Protein AF-A0A139KDW5-F1 (afdb_monomer_lite)

pLDDT: mean 89.41, std 12.22, range [44.53, 98.69]

Foldseek 3Di:
DDPDDDDPVVVVVVVVVVVVVVVLQVLLLVLVVQLQVLLVDDDPVSVVSNVVSCVQAADPQAVVVQVVVCVVPVARLSQRHNHADPCFSVAWDWADDDDQKIWTWTWGPPPDPPTDIDIKIWGWDQDPNDIHTYDIDGDD

Sequence (140 aa):
MDTSAEPADVQANVSDSSRIEQEAIGMIEDFYEAYAASFMSTGKEALALGDSIKQKFLTKELIEKVDRLIEATDADPIIRAQDLGENDMKTLSVKHLNDNWYEVNYTSAKGSQYERAVSIPVRVVNVDGQYLIDDITPEN

Radius of gyration: 18.32 Å; chains: 1; bounding box: 74×38×42 Å

Structure (mmCIF, N/CA/C/O backbone):
data_AF-A0A139KDW5-F1
#
_entry.id   AF-A0A139KDW5-F1
#
loop_
_atom_site.group_PDB
_atom_site.id
_atom_site.type_symbol
_atom_site.label_atom_id
_atom_site.label_alt_id
_atom_site.label_comp_id
_atom_site.label_asym_id
_atom_site.label_entity_id
_atom_site.label_seq_id
_atom_site.pdbx_PDB_ins_code
_atom_site.Cartn_x
_atom_site.Cartn_y
_atom_site.Cartn_z
_atom_site.occupancy
_atom_site.B_iso_or_equiv
_atom_site.auth_seq_id
_atom_site.auth_comp_id
_atom_site.auth_asym_id
_atom_site.auth_atom_id
_atom_site.pdbx_PDB_model_num
ATOM 1 N N . MET A 1 1 ? -52.986 20.450 9.459 1.00 44.53 1 MET A N 1
ATOM 2 C CA . MET A 1 1 ? -52.052 20.647 8.337 1.00 44.53 1 MET A CA 1
ATOM 3 C C . MET A 1 1 ? -50.694 20.295 8.886 1.00 44.53 1 MET A C 1
ATOM 5 O O . MET A 1 1 ? -50.269 20.929 9.844 1.00 44.53 1 MET A O 1
ATOM 9 N N . ASP A 1 2 ? -50.167 19.180 8.398 1.00 46.22 2 ASP A N 1
ATOM 10 C CA . ASP A 1 2 ? -49.016 18.447 8.911 1.00 46.22 2 ASP A CA 1
ATOM 11 C C . ASP A 1 2 ? -47.753 19.299 9.031 1.00 46.22 2 ASP A C 1
ATOM 13 O O . ASP A 1 2 ? -47.308 19.924 8.069 1.00 46.22 2 ASP A O 1
ATOM 17 N N . THR A 1 3 ? -47.151 19.281 10.217 1.00 51.00 3 THR A N 1
ATOM 18 C CA . THR A 1 3 ? -45.775 19.732 10.414 1.00 51.00 3 THR A CA 1
ATOM 19 C C . THR A 1 3 ? -44.865 18.582 9.991 1.00 51.00 3 THR A C 1
ATOM 21 O O . THR A 1 3 ? -44.602 17.670 10.772 1.00 51.00 3 THR A O 1
ATOM 24 N N . SER A 1 4 ? -44.434 18.594 8.731 1.00 55.44 4 SER A N 1
ATOM 25 C CA . SER A 1 4 ? -43.445 17.652 8.207 1.00 55.44 4 SER A CA 1
ATOM 26 C C . SER A 1 4 ? -42.074 18.002 8.795 1.00 55.44 4 SER A C 1
ATOM 28 O O . SER A 1 4 ? -41.467 18.998 8.407 1.00 55.44 4 SER A O 1
ATOM 30 N N . ALA A 1 5 ? -41.618 17.228 9.779 1.00 59.62 5 ALA A N 1
ATOM 31 C CA . ALA A 1 5 ? -40.246 17.272 10.268 1.00 59.62 5 ALA A CA 1
ATOM 32 C C . ALA A 1 5 ? -39.390 16.343 9.391 1.00 59.62 5 ALA A C 1
ATOM 34 O O . ALA A 1 5 ? -39.520 15.124 9.470 1.00 59.62 5 ALA A O 1
ATOM 35 N N . GLU A 1 6 ? -38.552 16.921 8.530 1.00 61.59 6 GLU A N 1
ATOM 36 C CA . GLU A 1 6 ? -37.512 16.209 7.770 1.00 61.59 6 GLU A CA 1
ATOM 37 C C . GLU A 1 6 ? -36.189 16.216 8.583 1.00 61.59 6 GLU A C 1
ATOM 39 O O . GLU A 1 6 ? -35.962 17.162 9.345 1.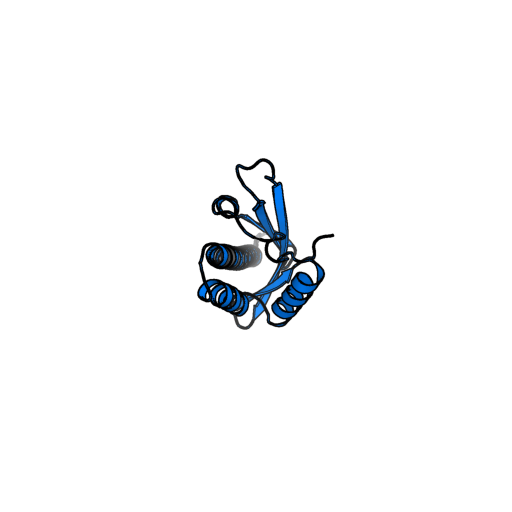00 61.59 6 GLU A O 1
ATOM 44 N N . PRO A 1 7 ? -35.352 15.155 8.540 1.00 58.25 7 PRO A N 1
ATOM 45 C CA . PRO A 1 7 ? -34.590 14.708 9.705 1.00 58.25 7 PRO A CA 1
ATOM 46 C C . PRO A 1 7 ? -33.150 15.238 9.728 1.00 58.25 7 PRO A C 1
ATOM 48 O O . PRO A 1 7 ? -32.333 14.910 8.869 1.00 58.25 7 PRO A O 1
ATOM 51 N N . ALA A 1 8 ? -32.800 15.975 10.783 1.00 60.03 8 ALA A N 1
ATOM 52 C CA . ALA A 1 8 ? -31.423 16.398 11.058 1.00 60.03 8 ALA A CA 1
ATOM 53 C C . ALA A 1 8 ? -30.442 15.209 11.209 1.00 60.03 8 ALA A C 1
ATOM 55 O O . ALA A 1 8 ? -29.262 15.334 10.884 1.00 60.03 8 ALA A O 1
ATOM 56 N N . ASP A 1 9 ? -30.938 14.039 11.626 1.00 59.62 9 ASP A N 1
ATOM 57 C CA . ASP A 1 9 ? -30.124 12.838 11.866 1.00 59.62 9 ASP A CA 1
ATOM 58 C C . ASP A 1 9 ? -29.570 12.199 10.580 1.00 59.62 9 ASP A C 1
ATOM 60 O O . ASP A 1 9 ? -28.499 11.595 10.594 1.00 59.62 9 ASP A O 1
ATOM 64 N N . VAL A 1 10 ? -30.256 12.343 9.440 1.00 60.94 10 VAL A N 1
ATOM 65 C CA . VAL A 1 10 ? -29.791 11.757 8.168 1.00 60.94 10 VAL A CA 1
ATOM 66 C C . VAL A 1 10 ? -28.634 12.571 7.584 1.00 60.94 10 VAL A C 1
ATOM 68 O O . VAL A 1 10 ? -27.674 12.002 7.071 1.00 60.94 10 VAL A O 1
ATOM 71 N N . GLN A 1 11 ? -28.677 13.899 7.707 1.00 61.56 11 GLN A N 1
ATOM 72 C CA . GLN A 1 11 ? -27.618 14.785 7.209 1.00 61.56 11 GLN A CA 1
ATOM 73 C C . GLN A 1 11 ? -26.322 14.687 8.026 1.00 61.56 11 GLN A C 1
ATOM 75 O O . GLN A 1 11 ? -25.237 14.719 7.440 1.00 61.56 11 GLN A O 1
ATOM 80 N N . ALA A 1 12 ? -26.419 14.527 9.351 1.00 64.06 12 ALA A N 1
ATOM 81 C CA . ALA A 1 12 ? -25.255 14.337 10.217 1.00 64.06 12 ALA A CA 1
ATOM 82 C C . ALA A 1 12 ? -24.517 13.020 9.903 1.00 64.06 12 ALA A C 1
ATOM 84 O O . ALA A 1 12 ? -23.312 13.032 9.660 1.00 64.06 12 ALA A O 1
ATOM 85 N N . ASN A 1 13 ? -25.252 11.908 9.777 1.00 63.75 13 ASN A N 1
ATOM 86 C CA . ASN A 1 13 ? -24.670 10.584 9.525 1.00 63.75 13 ASN A CA 1
ATOM 87 C C . ASN A 1 13 ? -23.979 10.463 8.155 1.00 63.75 13 ASN A C 1
ATOM 89 O O . ASN A 1 13 ? -22.932 9.821 8.043 1.00 63.75 13 ASN A O 1
ATOM 93 N N . VAL A 1 14 ? -24.537 11.090 7.113 1.00 69.81 14 VAL A N 1
ATOM 94 C CA . VAL A 1 14 ? -23.912 11.132 5.777 1.00 69.81 14 VAL A CA 1
ATOM 95 C C . VAL A 1 14 ? -22.626 11.961 5.803 1.00 69.81 14 VAL A C 1
ATOM 97 O O . VAL A 1 14 ? -21.623 11.565 5.214 1.00 69.81 14 VAL A O 1
ATOM 100 N N . SER A 1 15 ? -22.630 13.081 6.530 1.00 74.88 15 SER A N 1
ATOM 101 C CA . SER A 1 15 ? -21.463 13.963 6.639 1.00 74.88 15 SER A CA 1
ATOM 102 C C . SER A 1 15 ? -20.309 13.288 7.389 1.00 74.88 15 SER A C 1
ATOM 104 O O . SER A 1 15 ? -19.174 13.325 6.916 1.00 74.88 15 SER A O 1
ATOM 106 N N . ASP A 1 16 ? -20.590 12.600 8.500 1.00 76.81 16 ASP A N 1
ATOM 107 C CA . ASP A 1 16 ? -19.570 11.865 9.259 1.00 76.81 16 ASP A CA 1
ATOM 108 C C . ASP A 1 16 ? -19.021 10.654 8.501 1.00 76.81 16 ASP A C 1
ATOM 110 O O . ASP A 1 16 ? -17.810 10.439 8.506 1.00 76.81 16 ASP A O 1
ATOM 114 N N . SER A 1 17 ? -19.877 9.916 7.786 1.00 79.25 17 SER A N 1
ATOM 115 C CA . SER A 1 17 ? -19.431 8.794 6.947 1.00 79.25 17 SER A CA 1
ATOM 116 C C . SER A 1 17 ? -18.510 9.275 5.826 1.00 79.25 17 SER A C 1
ATOM 118 O O . SER A 1 17 ? -17.443 8.702 5.626 1.00 79.25 17 SER A O 1
ATOM 120 N N . SER A 1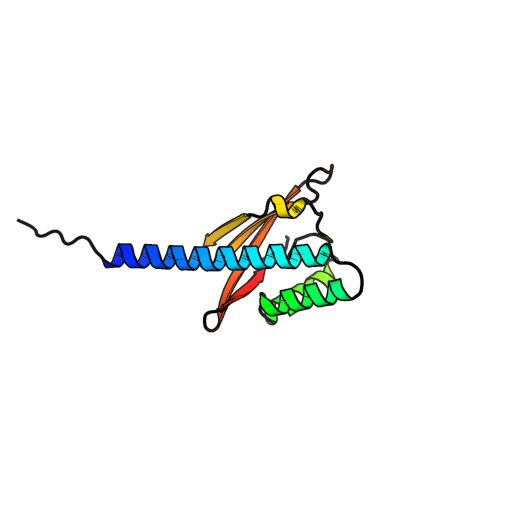 18 ? -18.867 10.378 5.154 1.00 85.44 18 SER A N 1
ATOM 121 C CA . SER A 1 18 ? -18.017 10.955 4.107 1.00 85.44 18 SER A CA 1
ATOM 122 C C . SER A 1 18 ? -16.670 11.437 4.649 1.00 85.44 18 SER A C 1
ATOM 124 O O . SER A 1 18 ? -15.646 11.237 4.009 1.00 85.44 18 SER A O 1
ATOM 126 N N . ARG A 1 19 ? -16.634 12.020 5.854 1.00 89.06 19 ARG A N 1
ATOM 127 C CA . ARG A 1 19 ? -15.384 12.459 6.481 1.00 89.06 19 ARG A CA 1
ATOM 128 C C . ARG A 1 19 ? -14.487 11.275 6.840 1.00 89.06 19 ARG A C 1
ATOM 130 O O . ARG A 1 19 ? -13.301 11.317 6.540 1.00 89.06 19 ARG A O 1
ATOM 137 N N . ILE A 1 20 ? -15.054 10.231 7.443 1.00 89.44 20 ILE A N 1
ATOM 138 C CA . ILE A 1 20 ? -14.342 8.990 7.782 1.00 89.44 20 ILE A CA 1
ATOM 139 C C . ILE A 1 20 ? -13.736 8.348 6.530 1.00 89.44 20 ILE A C 1
ATOM 141 O O . ILE A 1 20 ? -12.571 7.959 6.540 1.00 89.44 20 ILE A O 1
ATOM 145 N N . GLU A 1 21 ? -14.509 8.280 5.447 1.00 93.06 21 GLU A N 1
ATOM 146 C CA . GLU A 1 21 ? -14.045 7.748 4.167 1.00 93.06 21 GLU A CA 1
ATOM 147 C C . GLU A 1 21 ? -12.866 8.561 3.614 1.00 93.06 21 GLU A C 1
ATOM 149 O O . GLU A 1 21 ? -11.855 7.990 3.214 1.00 93.06 21 GLU A O 1
ATOM 154 N N . GLN A 1 22 ? -12.953 9.894 3.645 1.00 94.38 22 GLN A N 1
ATOM 155 C CA . GLN A 1 22 ? -11.871 10.768 3.180 1.00 94.38 22 GLN A CA 1
ATOM 156 C C . GLN A 1 22 ? -10.616 10.679 4.063 1.00 94.38 22 GLN A C 1
ATOM 158 O O . GLN A 1 22 ? -9.504 10.720 3.542 1.00 94.38 22 GLN A O 1
ATOM 163 N N . GLU A 1 23 ? -10.766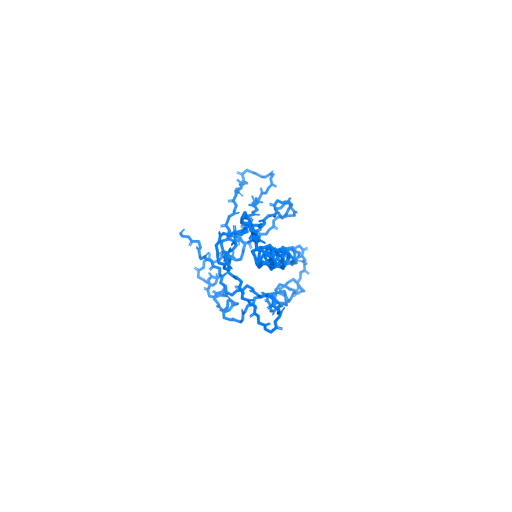 10.520 5.381 1.00 95.06 23 GLU A N 1
ATOM 164 C CA . GLU A 1 23 ? -9.639 10.287 6.297 1.00 95.06 23 GLU A CA 1
ATOM 165 C C . GLU A 1 23 ? -8.924 8.962 5.986 1.00 95.06 23 GLU A C 1
ATOM 167 O O . GLU A 1 23 ? -7.693 8.910 5.969 1.00 95.06 23 GLU A O 1
ATOM 172 N N . ALA A 1 24 ? -9.678 7.898 5.700 1.00 96.19 24 ALA A N 1
ATOM 173 C CA . ALA A 1 24 ? -9.112 6.609 5.316 1.00 96.19 24 ALA A CA 1
ATOM 174 C C . ALA A 1 24 ? -8.437 6.660 3.936 1.00 96.19 24 ALA A C 1
ATOM 176 O O . ALA A 1 24 ? -7.335 6.135 3.787 1.00 96.19 24 ALA A O 1
ATOM 177 N N . ILE A 1 25 ? -9.059 7.320 2.951 1.00 97.88 25 ILE A N 1
ATOM 178 C CA . ILE A 1 25 ? -8.475 7.550 1.620 1.00 97.88 25 ILE A CA 1
ATOM 179 C C . ILE A 1 25 ? -7.145 8.289 1.746 1.00 97.88 25 ILE A C 1
ATOM 181 O O . ILE A 1 25 ? -6.138 7.789 1.250 1.00 97.88 25 ILE A O 1
ATOM 185 N N . GLY A 1 26 ? -7.118 9.413 2.469 1.00 97.69 26 GLY A N 1
ATOM 186 C CA . GLY A 1 26 ? -5.896 10.192 2.663 1.00 97.69 26 GLY A CA 1
ATOM 187 C C . GLY A 1 26 ? -4.793 9.389 3.355 1.00 97.69 26 GLY A C 1
ATOM 188 O O . GLY A 1 26 ? -3.641 9.445 2.941 1.00 97.69 26 GLY A O 1
ATOM 189 N N . MET A 1 27 ? -5.137 8.562 4.351 1.00 98.00 27 MET A N 1
ATOM 190 C CA . MET A 1 27 ? -4.169 7.666 4.998 1.00 98.00 27 MET A CA 1
ATOM 191 C C . MET A 1 27 ? -3.579 6.641 4.017 1.00 98.00 27 MET A C 1
ATOM 193 O O . MET A 1 27 ? -2.372 6.395 4.043 1.00 98.00 27 MET A O 1
ATOM 197 N N . ILE A 1 28 ? -4.406 6.044 3.152 1.00 98.69 28 ILE A N 1
ATOM 198 C CA . ILE A 1 28 ? -3.940 5.083 2.144 1.00 98.69 28 ILE A CA 1
ATOM 199 C C . ILE A 1 28 ? -3.036 5.783 1.120 1.00 98.69 28 ILE A C 1
ATOM 201 O O . ILE A 1 28 ? -1.988 5.240 0.774 1.00 98.69 28 ILE A O 1
ATOM 205 N N . GLU A 1 29 ? -3.406 6.976 0.654 1.00 98.31 29 GLU A N 1
ATOM 206 C CA . GLU A 1 29 ? -2.584 7.773 -0.266 1.00 98.31 29 GLU A CA 1
ATOM 207 C C . GLU A 1 29 ? -1.221 8.107 0.357 1.00 98.31 29 GLU A C 1
ATOM 209 O O . GLU A 1 29 ? -0.190 7.764 -0.226 1.00 98.31 29 GLU A O 1
ATOM 214 N N . ASP A 1 30 ? -1.207 8.637 1.585 1.00 98.00 30 ASP A N 1
ATOM 215 C CA . ASP A 1 30 ? 0.015 8.926 2.347 1.00 98.00 30 ASP A CA 1
ATOM 216 C C . ASP A 1 30 ? 0.914 7.685 2.480 1.00 98.00 30 ASP A C 1
ATOM 218 O O . ASP A 1 30 ? 2.142 7.771 2.359 1.00 98.00 30 ASP A O 1
ATOM 222 N N . PHE A 1 31 ? 0.315 6.517 2.737 1.00 98.38 31 PHE A N 1
ATOM 223 C CA . PHE A 1 31 ? 1.042 5.256 2.819 1.00 98.38 31 PHE A CA 1
ATOM 224 C C . PHE A 1 31 ? 1.694 4.886 1.482 1.00 98.38 31 PHE A C 1
ATOM 226 O O . PHE A 1 31 ? 2.898 4.626 1.454 1.00 98.38 31 PHE A O 1
ATOM 233 N N . TYR A 1 32 ? 0.932 4.859 0.384 1.00 97.81 32 TYR A N 1
ATOM 234 C CA . TYR A 1 32 ? 1.444 4.442 -0.925 1.00 97.81 32 TYR A CA 1
ATOM 235 C C . TYR A 1 32 ? 2.491 5.416 -1.473 1.00 97.81 32 TYR A C 1
ATOM 237 O O . TYR A 1 32 ? 3.495 4.970 -2.031 1.00 97.81 32 TYR A O 1
ATOM 245 N N . GLU A 1 33 ? 2.323 6.722 -1.263 1.00 95.69 33 GLU A N 1
ATOM 246 C CA . GLU A 1 33 ? 3.322 7.727 -1.638 1.00 95.69 33 GLU A CA 1
ATOM 247 C C . GLU A 1 33 ? 4.626 7.557 -0.848 1.00 95.69 33 GLU A C 1
ATOM 249 O O . GLU A 1 33 ? 5.714 7.516 -1.435 1.00 95.69 33 GLU A O 1
ATOM 254 N N . ALA A 1 34 ? 4.534 7.397 0.477 1.00 95.38 34 ALA A N 1
ATOM 255 C CA . ALA A 1 34 ? 5.705 7.165 1.317 1.00 95.38 34 ALA A CA 1
ATOM 256 C C . ALA A 1 34 ? 6.398 5.846 0.954 1.00 95.38 34 ALA A C 1
ATOM 258 O O . ALA A 1 34 ? 7.622 5.807 0.806 1.00 95.38 34 ALA A O 1
ATOM 259 N N . TYR A 1 35 ? 5.626 4.769 0.785 1.00 95.81 35 TYR A N 1
ATOM 260 C CA . TYR A 1 35 ? 6.155 3.450 0.455 1.00 95.81 35 TYR A CA 1
ATOM 261 C C . TYR A 1 35 ? 6.845 3.465 -0.909 1.00 95.81 35 TYR A C 1
ATOM 263 O O . TYR A 1 35 ? 7.970 2.981 -1.022 1.00 95.81 35 TYR A O 1
ATOM 271 N N . ALA A 1 36 ? 6.265 4.127 -1.911 1.00 93.44 36 ALA A N 1
ATOM 272 C CA . ALA A 1 36 ? 6.892 4.317 -3.215 1.00 93.44 36 ALA A CA 1
ATOM 273 C C . ALA A 1 36 ? 8.214 5.092 -3.146 1.00 93.44 36 ALA A C 1
ATOM 275 O O . ALA A 1 36 ? 9.178 4.730 -3.824 1.00 93.44 36 ALA A O 1
ATOM 276 N N . ALA A 1 37 ? 8.303 6.114 -2.290 1.00 90.75 37 ALA A N 1
ATOM 277 C CA . ALA A 1 37 ? 9.548 6.848 -2.078 1.00 90.75 37 ALA A CA 1
ATOM 278 C C . ALA A 1 37 ? 10.678 5.950 -1.537 1.00 90.75 37 ALA A C 1
ATOM 280 O O . ALA A 1 37 ? 11.850 6.210 -1.822 1.00 90.75 37 ALA A O 1
ATOM 281 N N . SER A 1 38 ? 10.354 4.863 -0.822 1.00 91.81 38 SER A N 1
ATOM 282 C CA . SER A 1 38 ? 11.363 3.901 -0.359 1.00 91.81 38 SER A CA 1
ATOM 283 C C . SER A 1 38 ? 12.062 3.165 -1.512 1.00 91.81 38 SER A C 1
ATOM 285 O O . SER A 1 38 ? 13.273 2.959 -1.437 1.00 91.81 38 SER A O 1
ATOM 287 N N . PHE A 1 39 ? 11.371 2.895 -2.628 1.00 89.12 39 PHE A N 1
ATOM 288 C CA . PHE A 1 39 ? 11.957 2.269 -3.826 1.00 89.12 39 PHE A CA 1
ATOM 289 C C . PHE A 1 39 ? 12.905 3.201 -4.593 1.00 89.12 39 PHE A C 1
ATOM 291 O O . PHE A 1 39 ? 13.791 2.736 -5.304 1.00 89.12 39 PHE A O 1
ATOM 298 N N . MET A 1 40 ? 12.750 4.518 -4.430 1.00 86.94 40 MET A N 1
ATOM 299 C CA . MET A 1 40 ? 13.620 5.527 -5.054 1.00 86.94 40 MET A CA 1
ATOM 300 C C . MET A 1 40 ? 14.886 5.806 -4.236 1.00 86.94 40 MET A C 1
ATOM 302 O O . MET A 1 40 ? 15.795 6.500 -4.695 1.00 86.94 40 MET A O 1
ATOM 306 N N . SER A 1 41 ? 14.946 5.296 -3.007 1.00 84.12 41 SER A N 1
ATOM 307 C CA . SER A 1 41 ? 16.091 5.473 -2.123 1.00 84.12 41 SER A CA 1
ATOM 308 C C . SER A 1 41 ? 17.153 4.394 -2.360 1.00 84.12 41 SER A C 1
ATOM 310 O O . SER A 1 41 ? 16.866 3.293 -2.826 1.00 84.12 41 SER A O 1
ATOM 312 N N . THR A 1 42 ? 18.418 4.706 -2.071 1.00 77.06 42 THR A N 1
ATOM 313 C CA . THR A 1 42 ? 19.548 3.812 -2.370 1.00 77.06 42 THR A CA 1
ATOM 314 C C . THR A 1 42 ? 20.278 3.360 -1.114 1.00 77.06 42 THR A C 1
ATOM 316 O O . THR A 1 42 ? 20.489 4.144 -0.192 1.00 77.06 42 THR A O 1
ATOM 319 N N . GLY A 1 43 ? 20.774 2.122 -1.120 1.00 75.12 43 GLY A N 1
ATOM 320 C CA . GLY A 1 43 ? 21.596 1.575 -0.039 1.00 75.12 43 GLY A CA 1
ATOM 321 C C . GLY A 1 43 ? 20.775 0.982 1.108 1.00 75.12 43 GLY A C 1
ATOM 322 O O . GLY A 1 43 ? 19.579 0.739 0.984 1.00 75.12 43 GLY A O 1
ATOM 323 N N . LYS A 1 44 ? 21.429 0.717 2.246 1.00 73.88 44 LYS A N 1
ATOM 324 C CA . LYS A 1 44 ? 20.794 0.072 3.416 1.00 73.88 44 LYS A CA 1
ATOM 325 C C . LYS A 1 44 ? 19.637 0.881 4.015 1.00 73.88 44 LYS A C 1
ATOM 327 O O . LYS A 1 44 ? 18.810 0.321 4.724 1.00 73.88 44 LYS A O 1
ATOM 332 N N . GLU A 1 45 ? 19.595 2.177 3.729 1.00 77.69 45 GLU A N 1
ATOM 333 C CA . GLU A 1 45 ? 18.553 3.096 4.183 1.00 77.69 45 GLU A CA 1
ATOM 334 C C . GLU A 1 45 ? 17.201 2.808 3.516 1.00 77.69 45 GLU A C 1
ATOM 336 O O . GLU A 1 45 ? 16.171 3.032 4.143 1.00 77.69 45 GLU A O 1
ATOM 341 N N . ALA A 1 46 ? 17.193 2.223 2.312 1.00 80.81 46 ALA A N 1
ATOM 342 C CA . ALA A 1 46 ? 15.967 1.930 1.573 1.00 80.81 46 ALA A CA 1
ATOM 343 C C . ALA A 1 46 ? 15.101 0.856 2.233 1.00 80.81 46 ALA A C 1
ATOM 345 O O . ALA A 1 46 ? 13.913 1.066 2.467 1.00 80.81 46 ALA A O 1
ATOM 346 N N . LEU A 1 47 ? 15.719 -0.267 2.610 1.00 81.88 47 LEU A N 1
ATOM 347 C CA . LEU A 1 47 ? 15.023 -1.363 3.289 1.00 81.88 47 LEU A CA 1
ATOM 348 C C . LEU A 1 47 ? 14.486 -0.915 4.653 1.00 81.88 47 LEU A C 1
ATOM 350 O O . LEU A 1 47 ? 13.321 -1.136 4.967 1.00 81.88 47 LEU A O 1
ATOM 354 N N . ALA A 1 48 ? 15.310 -0.208 5.433 1.00 88.31 48 ALA A N 1
ATOM 355 C CA . ALA A 1 48 ? 14.900 0.305 6.738 1.00 88.31 48 ALA A CA 1
ATOM 356 C C . ALA A 1 48 ? 13.767 1.342 6.635 1.00 88.31 48 ALA A C 1
ATOM 358 O O . ALA A 1 48 ? 12.890 1.385 7.498 1.00 88.31 48 ALA A O 1
ATOM 359 N N . LEU A 1 49 ? 13.770 2.170 5.584 1.00 92.38 49 LEU A N 1
ATOM 360 C CA . LEU A 1 49 ? 12.698 3.123 5.315 1.00 92.38 49 LEU A CA 1
ATOM 361 C C . LEU A 1 49 ? 11.395 2.397 4.965 1.00 92.38 49 LEU A C 1
ATOM 363 O O . LEU A 1 49 ? 10.371 2.692 5.578 1.00 92.38 49 LEU A O 1
ATOM 367 N N . GLY A 1 50 ? 11.443 1.423 4.051 1.00 93.00 50 GLY A N 1
ATOM 368 C CA . GLY A 1 50 ? 10.290 0.594 3.693 1.00 93.00 50 GLY A CA 1
ATOM 369 C C . GLY A 1 50 ? 9.690 -0.124 4.906 1.00 93.00 50 GLY A C 1
ATOM 370 O O . GLY A 1 50 ? 8.483 -0.059 5.126 1.00 93.00 50 GLY A O 1
ATOM 371 N N . ASP A 1 51 ? 10.524 -0.728 5.755 1.00 94.25 51 ASP A N 1
ATOM 372 C CA . ASP A 1 51 ? 10.072 -1.393 6.984 1.00 94.25 51 ASP A CA 1
ATOM 373 C C . ASP A 1 51 ? 9.454 -0.418 7.995 1.00 94.25 51 ASP A C 1
ATOM 375 O O . ASP A 1 51 ? 8.412 -0.716 8.580 1.00 94.25 51 ASP A O 1
ATOM 379 N N . SER A 1 52 ? 10.042 0.768 8.171 1.00 96.06 52 SER A N 1
ATOM 380 C CA . SER A 1 52 ? 9.504 1.818 9.048 1.00 96.06 52 SER A CA 1
ATOM 381 C C . SER A 1 52 ? 8.144 2.332 8.562 1.00 96.06 52 SER A C 1
ATOM 383 O O . SER A 1 52 ? 7.212 2.500 9.352 1.00 96.06 52 SER A O 1
ATOM 385 N N . ILE A 1 53 ? 7.991 2.526 7.248 1.00 97.69 53 ILE A N 1
ATOM 386 C CA . ILE A 1 53 ? 6.710 2.901 6.637 1.00 97.69 53 ILE A CA 1
ATOM 387 C C . ILE A 1 53 ? 5.692 1.785 6.857 1.00 97.69 53 ILE A C 1
ATOM 389 O O . ILE A 1 53 ? 4.574 2.066 7.292 1.00 97.69 53 ILE A O 1
ATOM 393 N N . LYS A 1 54 ? 6.087 0.522 6.648 1.00 97.94 54 LYS A N 1
ATOM 394 C CA . LYS A 1 54 ? 5.193 -0.608 6.889 1.00 97.94 54 LYS A CA 1
ATOM 395 C C . LYS A 1 54 ? 4.692 -0.635 8.335 1.00 97.94 54 LYS A C 1
ATOM 397 O O . LYS A 1 54 ? 3.495 -0.730 8.572 1.00 97.94 54 LYS A O 1
ATOM 402 N N . GLN A 1 55 ? 5.589 -0.465 9.302 1.00 97.50 55 GLN A N 1
ATOM 403 C CA . GLN A 1 55 ? 5.253 -0.431 10.731 1.00 97.50 55 GLN A CA 1
ATOM 404 C C . GLN A 1 55 ? 4.343 0.739 11.126 1.00 97.50 55 GLN A C 1
ATOM 406 O O . GLN A 1 55 ? 3.606 0.633 12.104 1.00 97.50 55 GLN A O 1
ATOM 411 N N . LYS A 1 56 ? 4.402 1.860 10.400 1.00 97.50 56 LYS A N 1
ATOM 412 C CA . LYS A 1 56 ? 3.578 3.042 10.677 1.00 97.50 56 LYS A CA 1
ATOM 413 C C . LYS A 1 56 ? 2.134 2.885 10.193 1.00 97.50 56 LYS A C 1
ATOM 415 O O . LYS A 1 56 ? 1.237 3.452 10.814 1.00 97.50 56 LYS A O 1
ATOM 420 N N . PHE A 1 57 ? 1.928 2.176 9.084 1.00 98.44 57 PHE A N 1
ATOM 421 C CA . PHE A 1 57 ? 0.658 2.185 8.354 1.00 98.44 57 PHE A CA 1
ATOM 422 C C . PHE A 1 57 ? -0.034 0.826 8.254 1.00 98.44 57 PHE A C 1
ATOM 424 O O . PHE A 1 57 ? -1.235 0.798 8.009 1.00 98.44 57 PHE A O 1
ATOM 431 N N . LEU A 1 58 ? 0.671 -0.291 8.441 1.00 98.56 58 LEU A N 1
ATOM 432 C CA . LEU A 1 58 ? 0.073 -1.625 8.406 1.00 98.56 58 LEU A CA 1
ATOM 433 C C . LEU A 1 58 ? -0.005 -2.217 9.812 1.00 98.56 58 LEU A C 1
ATOM 435 O O . LEU A 1 58 ? 0.824 -1.939 10.683 1.00 98.56 58 LEU A O 1
ATOM 439 N N . THR A 1 59 ? -0.981 -3.094 10.022 1.00 98.44 59 THR A N 1
ATOM 440 C CA . THR A 1 59 ? -0.998 -3.949 11.210 1.00 98.44 59 THR A CA 1
ATOM 441 C C . THR A 1 59 ? 0.152 -4.952 11.170 1.00 98.44 59 THR A C 1
ATOM 443 O O . THR A 1 59 ? 0.645 -5.344 10.109 1.00 98.44 59 THR A O 1
ATOM 446 N N . LYS A 1 60 ? 0.565 -5.420 12.350 1.00 97.69 60 LYS A N 1
ATOM 447 C CA . LYS A 1 60 ? 1.624 -6.425 12.470 1.00 97.69 60 LYS A CA 1
ATOM 448 C C . LYS A 1 60 ? 1.262 -7.710 11.719 1.00 97.69 60 LYS A C 1
ATOM 450 O O . LYS A 1 60 ? 2.103 -8.280 11.031 1.00 97.69 60 LYS A O 1
ATOM 455 N N . GLU A 1 61 ? 0.009 -8.138 11.823 1.00 98.06 61 GLU A N 1
ATOM 456 C CA . GLU A 1 61 ? -0.515 -9.333 11.165 1.00 98.06 61 GLU A CA 1
ATOM 457 C C . GLU A 1 61 ? -0.420 -9.228 9.638 1.00 98.06 61 GLU A C 1
ATOM 459 O O . GLU A 1 61 ? -0.081 -10.210 8.969 1.00 98.06 61 GLU A O 1
ATOM 464 N N . LEU A 1 62 ? -0.686 -8.041 9.080 1.00 98.31 62 LEU A N 1
ATOM 465 C CA . LEU A 1 62 ? -0.556 -7.809 7.648 1.00 98.31 62 LEU A CA 1
ATOM 466 C C . LEU A 1 62 ? 0.909 -7.794 7.209 1.00 98.31 62 LEU A C 1
ATOM 468 O O . LEU A 1 62 ? 1.219 -8.396 6.185 1.00 98.31 62 LEU A O 1
ATOM 472 N N . ILE A 1 63 ? 1.816 -7.191 7.982 1.00 98.19 63 ILE A N 1
ATOM 473 C CA . ILE A 1 63 ? 3.261 -7.230 7.688 1.00 98.19 63 ILE A CA 1
ATOM 474 C C . ILE A 1 63 ? 3.740 -8.684 7.605 1.00 98.19 63 ILE A C 1
ATOM 476 O O . ILE A 1 63 ? 4.311 -9.088 6.596 1.00 98.19 63 ILE A O 1
ATOM 480 N N . GLU A 1 64 ? 3.407 -9.509 8.601 1.00 97.62 64 GLU A N 1
ATOM 481 C CA . GLU A 1 64 ? 3.772 -10.930 8.599 1.00 97.62 64 GLU A CA 1
ATOM 482 C C . GLU A 1 64 ? 3.158 -11.691 7.409 1.00 97.62 64 GLU A C 1
ATOM 484 O O . GLU A 1 64 ? 3.754 -12.639 6.893 1.00 97.62 64 GLU A O 1
ATOM 489 N N . LYS A 1 65 ? 1.948 -11.316 6.968 1.00 96.19 65 LYS A N 1
ATOM 490 C CA . LYS A 1 65 ? 1.321 -11.875 5.761 1.00 96.19 65 LYS A CA 1
ATOM 491 C C . LYS A 1 65 ? 2.073 -11.465 4.495 1.00 96.19 65 LYS A C 1
ATOM 493 O O . LYS A 1 65 ? 2.289 -12.326 3.646 1.00 96.19 65 LYS A O 1
ATOM 498 N N . VAL A 1 66 ? 2.444 -10.195 4.367 1.00 96.06 66 VAL A N 1
ATOM 499 C CA . VAL A 1 66 ? 3.198 -9.658 3.226 1.00 96.06 66 VAL A CA 1
ATOM 500 C C . VAL A 1 66 ? 4.549 -10.355 3.108 1.00 96.06 66 VAL A C 1
ATOM 502 O O . VAL A 1 66 ? 4.859 -10.859 2.032 1.00 96.06 66 VAL A O 1
ATOM 505 N N . ASP A 1 67 ? 5.294 -10.486 4.207 1.00 94.62 67 ASP A N 1
ATOM 506 C CA . ASP A 1 67 ? 6.613 -11.131 4.205 1.00 94.62 67 ASP A CA 1
ATOM 507 C C . ASP A 1 67 ? 6.527 -12.583 3.695 1.00 94.62 67 ASP A C 1
ATOM 509 O O . ASP A 1 67 ? 7.282 -12.981 2.808 1.00 94.62 67 ASP A O 1
ATOM 513 N N . ARG A 1 68 ? 5.528 -13.355 4.153 1.00 94.75 68 ARG A N 1
ATOM 514 C CA . ARG A 1 68 ? 5.288 -14.725 3.656 1.00 94.75 68 ARG A CA 1
ATOM 515 C C . ARG A 1 68 ? 4.942 -14.780 2.167 1.00 94.75 68 ARG A C 1
ATOM 517 O O . ARG A 1 68 ? 5.282 -15.752 1.498 1.00 94.75 68 ARG A O 1
ATOM 524 N N . LEU A 1 69 ? 4.205 -13.793 1.656 1.00 92.88 69 LEU A N 1
ATOM 525 C CA . LEU A 1 69 ? 3.826 -13.740 0.241 1.00 92.88 69 LEU A CA 1
ATOM 526 C C . LEU A 1 69 ? 5.020 -13.374 -0.643 1.00 92.88 69 LEU A C 1
ATOM 528 O O . LEU A 1 69 ? 5.176 -13.973 -1.707 1.00 92.88 69 LEU A O 1
ATOM 532 N N . ILE A 1 70 ? 5.878 -12.460 -0.187 1.00 92.12 70 ILE A N 1
ATOM 533 C CA . ILE A 1 70 ? 7.129 -12.113 -0.871 1.00 92.12 70 ILE A CA 1
ATOM 534 C C . ILE A 1 70 ? 8.017 -13.354 -0.978 1.00 92.12 70 ILE A C 1
ATOM 536 O O . ILE A 1 70 ? 8.437 -13.701 -2.077 1.00 92.12 70 ILE A O 1
ATOM 540 N N . GLU A 1 71 ? 8.221 -14.084 0.125 1.00 91.56 71 GLU A N 1
ATOM 541 C CA . GLU A 1 71 ? 9.008 -15.329 0.134 1.00 91.56 71 GLU A CA 1
ATOM 542 C C . GLU A 1 71 ? 8.467 -16.402 -0.825 1.00 91.56 71 GLU A C 1
ATOM 544 O O . GLU A 1 71 ? 9.228 -17.222 -1.335 1.00 91.56 71 GLU A O 1
ATOM 549 N N . ALA A 1 72 ? 7.152 -16.426 -1.058 1.00 90.25 72 ALA A N 1
ATOM 550 C CA . ALA A 1 72 ? 6.508 -17.426 -1.903 1.00 90.25 72 ALA A CA 1
ATOM 551 C C . ALA A 1 72 ? 6.458 -17.050 -3.394 1.00 90.25 72 ALA A C 1
ATOM 553 O O . ALA A 1 72 ? 6.319 -17.944 -4.230 1.00 90.25 72 ALA A O 1
ATOM 554 N N . THR A 1 73 ? 6.501 -15.757 -3.731 1.00 86.62 73 THR A N 1
ATOM 555 C CA . THR A 1 73 ? 6.178 -15.263 -5.084 1.00 86.62 73 THR A CA 1
ATOM 556 C C . THR A 1 73 ? 7.253 -14.382 -5.718 1.00 86.62 73 THR A C 1
ATOM 558 O O . THR A 1 73 ? 7.149 -14.094 -6.908 1.00 86.62 73 THR A O 1
ATOM 561 N N . ASP A 1 74 ? 8.262 -13.950 -4.954 1.00 85.88 74 ASP A N 1
ATOM 562 C CA . ASP A 1 74 ? 9.257 -12.939 -5.347 1.00 85.88 74 ASP A CA 1
ATOM 563 C C . ASP A 1 74 ? 8.641 -11.596 -5.810 1.00 85.88 74 ASP A C 1
ATOM 565 O O . ASP A 1 74 ? 9.309 -10.778 -6.446 1.00 85.88 74 ASP A O 1
ATOM 569 N N . ALA A 1 75 ? 7.366 -11.347 -5.494 1.00 86.88 75 ALA A N 1
ATOM 570 C CA . ALA A 1 75 ? 6.651 -10.112 -5.799 1.00 86.88 75 ALA A CA 1
ATOM 571 C C . ALA A 1 75 ? 6.161 -9.449 -4.510 1.00 86.88 75 ALA A C 1
ATOM 573 O O . ALA A 1 75 ? 5.731 -10.126 -3.575 1.00 86.88 75 ALA A O 1
ATOM 574 N N . ASP A 1 76 ? 6.191 -8.116 -4.467 1.00 94.00 76 ASP A N 1
ATOM 575 C CA . ASP A 1 76 ? 5.637 -7.362 -3.349 1.00 94.00 76 ASP A CA 1
ATOM 576 C C . ASP A 1 76 ? 4.108 -7.251 -3.521 1.00 94.00 76 ASP A C 1
ATOM 578 O O . ASP A 1 76 ? 3.647 -6.591 -4.455 1.00 94.00 76 ASP A O 1
ATOM 582 N N . PRO A 1 77 ? 3.289 -7.870 -2.648 1.00 94.88 77 PRO A N 1
ATOM 583 C CA . PRO A 1 77 ? 1.831 -7.847 -2.757 1.00 94.88 77 PRO A CA 1
ATOM 584 C C . PRO A 1 77 ? 1.211 -6.471 -2.463 1.00 94.88 77 PRO A C 1
ATOM 586 O O . PRO A 1 77 ? 0.059 -6.250 -2.839 1.00 94.88 77 PRO A O 1
ATOM 589 N N . ILE A 1 78 ? 1.942 -5.552 -1.816 1.00 96.88 78 ILE A N 1
ATOM 590 C CA . ILE A 1 78 ? 1.488 -4.179 -1.542 1.00 96.88 78 ILE A CA 1
ATOM 591 C C . ILE A 1 78 ? 1.379 -3.393 -2.845 1.00 96.88 78 ILE A C 1
ATOM 593 O O . ILE A 1 78 ? 0.448 -2.604 -3.000 1.00 96.88 78 ILE A O 1
ATOM 597 N N . ILE A 1 79 ? 2.300 -3.634 -3.780 1.00 95.75 79 ILE A N 1
ATOM 598 C CA . ILE A 1 79 ? 2.348 -2.973 -5.090 1.00 95.75 79 ILE A CA 1
ATOM 599 C C . ILE A 1 79 ? 1.969 -3.922 -6.238 1.00 95.75 79 ILE A C 1
ATOM 601 O O . ILE A 1 79 ? 1.689 -3.478 -7.339 1.00 95.75 79 ILE A O 1
ATOM 605 N N . ARG A 1 80 ? 1.902 -5.236 -6.010 1.00 94.56 80 ARG A N 1
ATOM 606 C CA . ARG A 1 80 ? 1.758 -6.267 -7.058 1.00 94.56 80 ARG A CA 1
ATOM 607 C C . ARG A 1 80 ? 2.805 -6.136 -8.161 1.00 94.56 80 ARG A C 1
ATOM 609 O O . ARG A 1 80 ? 2.500 -6.259 -9.346 1.00 94.56 80 ARG A O 1
ATOM 616 N N . ALA A 1 81 ? 4.039 -5.844 -7.779 1.00 91.69 81 ALA A N 1
ATOM 617 C CA . ALA A 1 81 ? 5.185 -5.686 -8.664 1.00 91.69 81 ALA A CA 1
ATOM 618 C C . ALA A 1 81 ? 6.476 -6.007 -7.893 1.00 91.69 81 ALA A C 1
ATOM 620 O O . ALA A 1 81 ? 6.444 -6.192 -6.679 1.00 91.69 81 ALA A O 1
ATOM 621 N N . GLN A 1 82 ? 7.606 -6.107 -8.595 1.00 89.19 82 GLN A N 1
ATOM 622 C CA . GLN A 1 82 ? 8.917 -6.246 -7.943 1.00 89.19 82 GLN A CA 1
ATOM 623 C C . GLN A 1 82 ? 9.422 -4.895 -7.426 1.00 89.19 82 GLN A C 1
ATOM 625 O O . GLN A 1 82 ? 9.962 -4.805 -6.327 1.00 89.19 82 GLN A O 1
ATOM 630 N N . ASP A 1 83 ? 9.232 -3.850 -8.225 1.00 88.62 83 ASP A N 1
ATOM 631 C CA . ASP A 1 83 ? 9.635 -2.482 -7.947 1.00 88.62 83 ASP A CA 1
ATOM 632 C C . ASP A 1 83 ? 8.617 -1.482 -8.518 1.00 88.62 83 ASP A C 1
ATOM 634 O O . ASP A 1 83 ? 7.624 -1.845 -9.160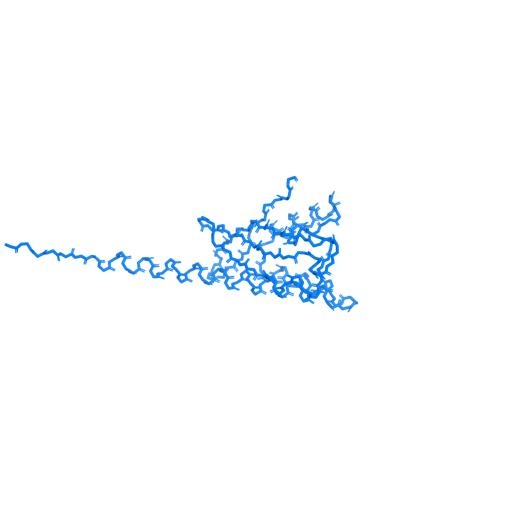 1.00 88.62 83 ASP A O 1
ATOM 638 N N . LEU A 1 84 ? 8.853 -0.201 -8.238 1.00 90.31 84 LEU A N 1
ATOM 639 C CA . LEU A 1 84 ? 8.079 0.912 -8.772 1.00 90.31 84 LEU A CA 1
ATOM 640 C C . LEU A 1 84 ? 8.971 1.822 -9.606 1.00 90.31 84 LEU A C 1
ATOM 642 O O . LEU A 1 84 ? 10.074 2.178 -9.191 1.00 90.31 84 LEU A O 1
ATOM 646 N N . GLY A 1 85 ? 8.456 2.257 -10.756 1.00 87.50 85 GLY A N 1
ATOM 647 C CA . GLY A 1 85 ? 9.059 3.331 -11.539 1.00 87.50 85 GLY A CA 1
ATOM 648 C C . GLY A 1 85 ? 8.668 4.719 -11.022 1.00 87.50 85 GLY A C 1
ATOM 649 O O . GLY A 1 85 ? 7.588 4.913 -10.466 1.00 87.50 85 GLY A O 1
ATOM 650 N N . GLU A 1 86 ? 9.511 5.728 -11.276 1.00 85.31 86 GLU A N 1
ATOM 651 C CA . GLU A 1 86 ? 9.284 7.129 -10.857 1.00 85.31 86 GLU A CA 1
ATOM 652 C C . GLU A 1 86 ? 7.930 7.692 -11.339 1.00 85.31 86 GLU A C 1
ATOM 654 O O . GLU A 1 86 ? 7.335 8.578 -10.723 1.00 85.31 86 GLU A O 1
ATOM 659 N N . ASN A 1 87 ? 7.420 7.181 -12.462 1.00 90.06 87 ASN A N 1
ATOM 660 C CA . ASN A 1 87 ? 6.173 7.646 -13.061 1.00 90.06 87 ASN A CA 1
ATOM 661 C C . ASN A 1 87 ? 4.931 6.867 -12.616 1.00 90.06 87 ASN A C 1
ATOM 663 O O . ASN A 1 87 ? 3.823 7.335 -12.892 1.00 90.06 87 ASN A O 1
ATOM 667 N N . ASP A 1 88 ? 5.090 5.724 -11.951 1.00 92.62 88 ASP A N 1
ATOM 668 C CA . ASP A 1 88 ? 3.989 4.792 -11.700 1.00 92.62 88 ASP A CA 1
ATOM 669 C C . ASP A 1 88 ? 2.964 5.407 -10.734 1.00 92.62 88 ASP A C 1
ATOM 671 O O . ASP A 1 88 ? 1.764 5.480 -11.025 1.00 92.62 88 ASP A O 1
ATOM 675 N N . MET A 1 89 ? 3.451 5.999 -9.640 1.00 91.88 89 MET A N 1
ATOM 676 C CA . MET A 1 89 ? 2.605 6.628 -8.618 1.00 91.88 89 MET A CA 1
ATOM 677 C C . MET A 1 89 ? 1.996 7.973 -9.024 1.00 91.88 89 MET A C 1
ATOM 679 O O . MET A 1 89 ? 1.087 8.452 -8.359 1.00 91.88 89 MET A O 1
ATOM 683 N N . LYS A 1 90 ? 2.366 8.556 -10.175 1.00 93.25 90 LYS A N 1
ATOM 684 C CA . LYS A 1 90 ? 1.680 9.762 -10.700 1.00 93.25 90 LYS A CA 1
ATOM 685 C C . LYS A 1 90 ? 0.224 9.499 -11.103 1.00 93.25 90 LYS A C 1
ATOM 687 O O . LYS A 1 90 ? -0.469 10.413 -11.540 1.00 93.25 90 LYS A O 1
ATOM 692 N N . THR A 1 91 ? -0.198 8.239 -11.075 1.00 95.25 91 THR A N 1
ATOM 693 C CA . THR A 1 91 ? -1.559 7.786 -11.390 1.00 95.25 91 THR A CA 1
ATOM 694 C C . THR A 1 91 ? -2.262 7.168 -10.190 1.00 95.25 91 THR A C 1
ATOM 696 O O . THR A 1 91 ? -3.323 6.574 -10.372 1.00 95.25 91 THR A O 1
ATOM 699 N N . LEU A 1 92 ? -1.666 7.288 -8.996 1.00 97.69 92 LEU A N 1
ATOM 700 C CA . LEU A 1 92 ? -2.256 6.795 -7.764 1.00 97.69 92 LEU A CA 1
ATOM 701 C C . LEU A 1 92 ? -3.655 7.390 -7.598 1.00 97.69 92 LEU A C 1
ATOM 703 O O . LEU A 1 92 ? -3.866 8.593 -7.745 1.00 97.69 92 LEU A O 1
ATOM 707 N N . SER A 1 93 ? -4.612 6.518 -7.332 1.00 98.12 93 SER A N 1
ATOM 708 C CA . SER A 1 93 ? -5.958 6.892 -6.932 1.00 98.12 93 SER A CA 1
ATOM 709 C C . SER A 1 93 ? -6.504 5.834 -5.994 1.00 98.12 93 SER A C 1
ATOM 711 O O . SER A 1 93 ? -6.261 4.638 -6.174 1.00 98.12 93 SER A O 1
ATOM 713 N N . VAL A 1 94 ? -7.259 6.274 -4.998 1.00 98.56 94 VAL A N 1
ATOM 714 C CA . VAL A 1 94 ? -7.918 5.388 -4.044 1.00 98.56 94 VAL A CA 1
ATOM 715 C C . VAL A 1 94 ? -9.415 5.609 -4.162 1.00 98.56 94 VAL A C 1
ATOM 717 O O . VAL A 1 94 ? -9.899 6.738 -4.129 1.00 98.56 94 VAL A O 1
ATOM 720 N N . LYS A 1 95 ? -10.164 4.519 -4.329 1.00 97.38 95 LYS A N 1
ATOM 721 C CA . LYS A 1 95 ? -11.629 4.556 -4.326 1.00 97.38 95 LYS A CA 1
ATOM 722 C C . LYS A 1 95 ? -12.160 3.701 -3.189 1.00 97.38 95 LYS A C 1
ATOM 724 O O . LYS A 1 95 ? -11.679 2.587 -2.980 1.00 97.38 95 LYS A O 1
ATOM 729 N N . HIS A 1 96 ? -13.168 4.194 -2.481 1.00 97.25 96 HIS A N 1
ATOM 730 C CA . HIS A 1 96 ? -13.937 3.354 -1.570 1.00 97.25 96 HIS A CA 1
ATOM 731 C C . HIS A 1 96 ? -14.674 2.266 -2.361 1.00 97.25 96 HIS A C 1
ATOM 733 O O . HIS A 1 96 ? -15.143 2.502 -3.478 1.00 97.25 96 HIS A O 1
ATOM 739 N N . LEU A 1 97 ? -14.721 1.053 -1.810 1.00 95.75 97 LEU A N 1
ATOM 740 C CA . LEU A 1 97 ? -15.475 -0.064 -2.373 1.00 95.75 97 LEU A CA 1
ATOM 741 C C . LEU A 1 97 ? -16.761 -0.288 -1.575 1.00 95.75 97 LEU A C 1
ATOM 743 O O . LEU A 1 97 ? -17.858 0.002 -2.046 1.00 95.75 97 LEU A O 1
ATOM 747 N N . ASN A 1 98 ? -16.623 -0.867 -0.388 1.00 92.75 98 ASN A N 1
ATOM 748 C CA . ASN A 1 98 ? -17.693 -1.149 0.560 1.00 92.75 98 ASN A CA 1
ATOM 749 C C . ASN A 1 98 ? -17.084 -1.303 1.952 1.00 92.75 98 ASN A C 1
ATOM 751 O O . ASN A 1 98 ? -15.905 -1.625 2.071 1.00 92.75 98 ASN A O 1
ATOM 755 N N . ASP A 1 99 ? -17.879 -1.088 3.000 1.00 92.62 99 ASP A N 1
ATOM 756 C CA . ASP A 1 99 ? -17.431 -1.212 4.390 1.00 92.62 99 ASP A CA 1
ATOM 757 C C . ASP A 1 99 ? -16.085 -0.494 4.619 1.00 92.62 99 ASP A C 1
ATOM 759 O O . ASP A 1 99 ? -15.974 0.706 4.372 1.00 92.62 99 ASP A O 1
ATOM 763 N N . ASN A 1 100 ? -15.049 -1.232 5.021 1.00 95.88 100 ASN A N 1
ATOM 764 C CA . ASN A 1 100 ? -13.695 -0.714 5.214 1.00 95.88 100 ASN A CA 1
ATOM 765 C C . ASN A 1 100 ? -12.737 -1.078 4.066 1.00 95.88 100 ASN A C 1
ATOM 767 O O . ASN A 1 100 ? -11.520 -1.028 4.242 1.00 95.88 100 ASN A O 1
ATOM 771 N N . TRP A 1 101 ? -13.262 -1.505 2.920 1.00 98.06 101 TRP A N 1
ATOM 772 C CA . TRP A 1 101 ? -12.481 -1.861 1.744 1.00 98.06 101 TRP A CA 1
ATOM 773 C C . TRP A 1 101 ? -12.348 -0.688 0.784 1.00 98.06 101 TRP A C 1
ATOM 775 O O . TRP A 1 101 ? -13.314 0.003 0.456 1.00 98.06 101 TRP A O 1
ATOM 785 N N . TYR A 1 102 ? -11.135 -0.535 0.278 1.00 98.50 102 TYR A N 1
ATOM 786 C CA . TYR A 1 102 ? -10.740 0.469 -0.693 1.00 98.50 102 TYR A CA 1
ATOM 787 C C . TYR A 1 102 ? -9.960 -0.221 -1.807 1.00 98.50 102 TYR A C 1
ATOM 789 O O . TYR A 1 102 ? -9.334 -1.258 -1.594 1.00 98.50 102 TYR A O 1
ATOM 797 N N . GLU A 1 103 ? -9.994 0.335 -3.009 1.00 98.38 103 GLU A N 1
ATOM 798 C CA . GLU A 1 103 ? -9.172 -0.133 -4.118 1.00 98.38 103 GLU A CA 1
ATOM 799 C C . GLU A 1 103 ? -8.151 0.931 -4.477 1.00 98.38 103 GLU A C 1
ATOM 801 O O . GLU A 1 103 ? -8.497 2.044 -4.885 1.00 98.38 103 GLU A O 1
ATOM 806 N N . VAL A 1 104 ? -6.890 0.547 -4.342 1.00 98.62 104 VAL A N 1
ATOM 807 C CA . VAL A 1 104 ? -5.749 1.351 -4.749 1.00 98.62 104 VAL A CA 1
ATOM 808 C C . VAL A 1 104 ? -5.455 1.049 -6.202 1.00 98.62 104 VAL A C 1
ATOM 810 O O . VAL A 1 104 ? -5.264 -0.106 -6.582 1.00 98.62 104 VAL A O 1
ATOM 813 N N . ASN A 1 105 ? -5.440 2.091 -7.019 1.00 98.19 105 ASN A N 1
ATOM 814 C CA . ASN A 1 105 ? -5.236 2.001 -8.449 1.00 98.19 105 ASN A CA 1
ATOM 815 C C . ASN A 1 105 ? -4.023 2.818 -8.860 1.00 98.19 105 ASN A C 1
ATOM 817 O O . ASN A 1 105 ? -3.880 3.969 -8.453 1.00 98.19 105 ASN A O 1
ATOM 821 N N . TYR A 1 106 ? -3.184 2.241 -9.710 1.00 97.75 106 TYR A N 1
ATOM 822 C CA . TYR A 1 106 ? -2.113 2.964 -10.382 1.00 97.75 106 TYR A CA 1
ATOM 823 C C . TYR A 1 106 ? -1.736 2.266 -11.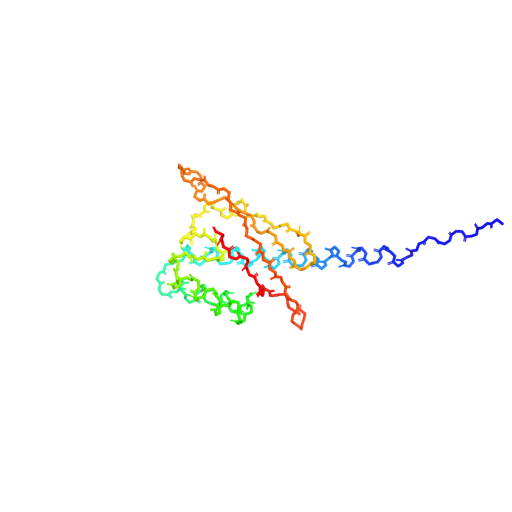696 1.00 97.75 106 TYR A C 1
ATOM 825 O O . TYR A 1 106 ? -2.235 1.193 -12.034 1.00 97.75 106 TYR A O 1
ATOM 833 N N . THR A 1 107 ? -0.865 2.899 -12.469 1.00 96.69 107 THR A N 1
ATOM 834 C CA . THR A 1 107 ? -0.322 2.388 -13.727 1.00 96.69 107 THR A CA 1
ATOM 835 C C . THR A 1 107 ? 1.128 1.980 -13.502 1.00 96.69 107 THR A C 1
ATOM 837 O O . THR A 1 107 ? 1.975 2.838 -13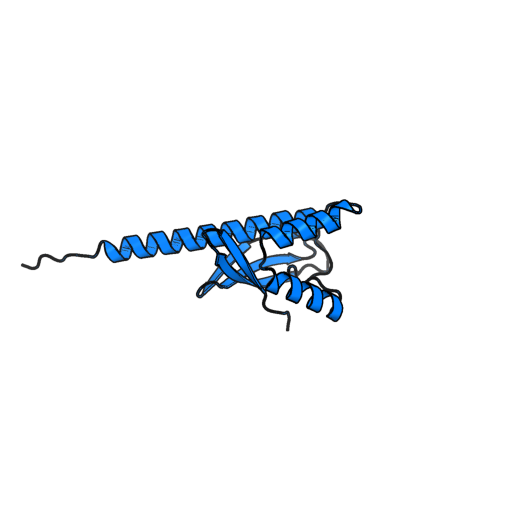.274 1.00 96.69 107 THR A O 1
ATOM 840 N N . SER A 1 108 ? 1.414 0.681 -13.554 1.00 94.50 108 SER A N 1
ATOM 841 C CA . SER A 1 108 ? 2.774 0.147 -13.435 1.00 94.50 108 SER A CA 1
ATOM 842 C C . SER A 1 108 ? 3.531 0.291 -14.751 1.00 94.50 108 SER A C 1
ATOM 844 O O . SER A 1 108 ? 2.928 0.184 -15.822 1.00 94.50 108 SER A O 1
ATOM 846 N N . ALA A 1 109 ? 4.846 0.508 -14.664 1.00 92.38 109 ALA A N 1
ATOM 847 C CA . ALA A 1 109 ? 5.756 0.659 -15.797 1.00 92.38 109 ALA A CA 1
ATOM 848 C C . ALA A 1 109 ? 5.294 1.739 -16.794 1.00 92.38 109 ALA A C 1
ATOM 850 O O . ALA A 1 109 ? 5.398 1.566 -18.018 1.00 92.38 109 ALA A O 1
ATOM 851 N N . LYS A 1 110 ? 4.764 2.849 -16.263 1.00 91.88 110 LYS A N 1
ATOM 852 C CA . LYS A 1 110 ? 4.131 3.913 -17.046 1.00 91.88 110 LYS A CA 1
ATOM 853 C C . LYS A 1 110 ? 5.111 4.525 -18.048 1.00 91.88 110 LYS A C 1
ATOM 855 O O . LYS A 1 110 ? 6.187 5.001 -17.681 1.00 91.88 110 LYS A O 1
ATOM 860 N N . GLY A 1 111 ? 4.711 4.566 -19.316 1.00 90.00 111 GLY A N 1
ATOM 861 C CA . GLY A 1 111 ? 5.519 5.043 -20.438 1.00 90.00 111 GLY A CA 1
ATOM 862 C C . GLY A 1 111 ? 6.419 3.978 -21.074 1.00 90.00 111 GLY A C 1
ATOM 863 O O . GLY A 1 111 ? 7.228 4.318 -21.937 1.00 90.00 111 GLY A O 1
ATOM 864 N N . SER A 1 112 ? 6.296 2.708 -20.677 1.00 91.50 112 SER A N 1
ATOM 865 C CA . SER A 1 112 ? 7.024 1.580 -21.273 1.00 91.50 112 SER A CA 1
ATOM 866 C C . SER A 1 112 ? 6.100 0.647 -22.067 1.00 91.50 112 SER A C 1
ATOM 868 O O . SER A 1 112 ? 4.879 0.731 -21.991 1.00 91.50 112 SER A O 1
ATOM 870 N N . GLN A 1 113 ? 6.682 -0.308 -22.798 1.00 93.75 113 GLN A N 1
ATOM 871 C CA . GLN A 1 113 ? 5.920 -1.366 -23.479 1.00 93.75 113 GLN A CA 1
ATOM 872 C C . GLN A 1 113 ? 5.254 -2.379 -22.525 1.00 93.75 113 GLN A C 1
ATOM 874 O O . GLN A 1 113 ? 4.481 -3.216 -22.982 1.00 93.75 113 GLN A O 1
ATOM 879 N N . TYR A 1 114 ? 5.574 -2.328 -21.227 1.00 91.56 114 TYR A N 1
ATOM 880 C CA . TYR A 1 114 ? 5.008 -3.190 -20.185 1.00 91.56 114 TYR A CA 1
ATOM 881 C C . TYR A 1 114 ? 3.962 -2.463 -19.329 1.00 91.56 114 TYR A C 1
ATOM 883 O O . TYR A 1 114 ? 3.569 -2.976 -18.282 1.00 91.56 114 TYR A O 1
ATOM 891 N N . GLU A 1 115 ? 3.537 -1.269 -19.758 1.00 95.12 115 GLU A N 1
ATOM 892 C CA . GLU A 1 115 ? 2.538 -0.472 -19.053 1.00 95.12 115 GLU A CA 1
ATOM 893 C C . GLU A 1 115 ? 1.259 -1.282 -18.801 1.00 95.12 115 GLU A C 1
ATOM 895 O O . GLU A 1 115 ? 0.691 -1.879 -19.720 1.00 95.12 115 GLU A O 1
ATOM 900 N N . ARG A 1 116 ? 0.791 -1.290 -17.550 1.00 95.12 116 ARG A N 1
ATOM 901 C CA . ARG A 1 116 ? -0.460 -1.958 -17.171 1.00 95.12 116 ARG A CA 1
ATOM 902 C C . ARG A 1 116 ? -1.158 -1.255 -16.018 1.00 95.12 116 ARG A C 1
ATOM 904 O O . ARG A 1 116 ? -0.513 -0.688 -15.138 1.00 95.12 116 ARG A O 1
ATOM 911 N N . ALA A 1 117 ? -2.482 -1.361 -15.991 1.00 96.31 117 ALA A N 1
ATOM 912 C CA . ALA A 1 117 ? -3.271 -0.976 -14.830 1.00 96.31 117 ALA A CA 1
ATOM 913 C C . ALA A 1 117 ? -3.086 -1.997 -13.696 1.00 96.31 117 ALA A C 1
ATOM 915 O O . ALA A 1 117 ? -3.061 -3.208 -13.933 1.00 96.31 117 ALA A O 1
ATOM 916 N N . VAL A 1 118 ? -2.979 -1.494 -12.471 1.00 96.62 118 VAL A N 1
ATOM 917 C CA . VAL A 1 118 ? -2.895 -2.273 -11.237 1.00 96.62 118 VAL A CA 1
ATOM 918 C C . VAL A 1 118 ? -4.027 -1.827 -10.320 1.00 96.62 118 VAL A C 1
ATOM 920 O O . VAL A 1 118 ? -4.218 -0.630 -10.128 1.00 96.62 118 VAL A O 1
ATOM 923 N N . SER A 1 119 ? -4.754 -2.794 -9.756 1.00 97.25 119 SER A N 1
ATOM 924 C CA . SER A 1 119 ? -5.865 -2.570 -8.824 1.00 97.25 119 SER A CA 1
ATOM 925 C C . SER A 1 119 ? -5.696 -3.472 -7.608 1.00 97.25 119 SER A C 1
ATOM 927 O O . SER A 1 119 ? -5.697 -4.696 -7.751 1.00 97.25 119 SER A O 1
ATOM 929 N N . ILE A 1 120 ? -5.546 -2.890 -6.422 1.00 97.88 120 ILE A N 1
ATOM 930 C CA . ILE A 1 120 ? -5.185 -3.588 -5.184 1.00 97.88 120 ILE A CA 1
ATOM 931 C C . ILE A 1 120 ? -6.265 -3.313 -4.137 1.00 97.88 120 ILE A C 1
ATOM 933 O O . ILE A 1 120 ? -6.327 -2.207 -3.600 1.00 97.88 120 ILE A O 1
ATOM 937 N N . PRO A 1 121 ? -7.138 -4.291 -3.838 1.00 98.00 121 PRO A N 1
ATOM 938 C CA . PRO A 1 121 ? -8.099 -4.154 -2.757 1.00 98.00 121 PRO A CA 1
ATOM 939 C C . PRO A 1 121 ? -7.399 -4.255 -1.401 1.00 98.00 121 PRO A C 1
ATOM 941 O O . PRO A 1 121 ? -6.767 -5.275 -1.094 1.00 98.00 121 PRO A O 1
ATOM 944 N N . VAL A 1 122 ? -7.556 -3.213 -0.592 1.00 98.62 122 VAL A N 1
ATOM 945 C CA . VAL A 1 122 ? -7.004 -3.084 0.758 1.00 98.62 122 VAL A CA 1
ATOM 946 C C . VAL A 1 122 ? -8.131 -2.858 1.759 1.00 98.62 122 VAL A C 1
ATOM 948 O O . VAL A 1 122 ? -9.130 -2.210 1.439 1.00 98.62 122 VAL A O 1
ATOM 951 N N . ARG A 1 123 ? -7.983 -3.390 2.971 1.00 98.44 123 ARG A N 1
ATOM 952 C CA . ARG A 1 123 ? -8.906 -3.134 4.079 1.00 98.44 123 ARG A CA 1
ATOM 953 C C . ARG A 1 123 ? -8.230 -2.265 5.122 1.00 98.44 123 ARG A C 1
ATOM 955 O O . ARG A 1 123 ? -7.044 -2.443 5.396 1.00 98.44 123 ARG A O 1
ATOM 962 N N . VAL A 1 124 ? -8.994 -1.337 5.688 1.00 98.00 124 VAL A N 1
ATOM 963 C CA . VAL A 1 124 ? -8.546 -0.501 6.802 1.00 98.00 124 VAL A CA 1
ATOM 964 C C . VAL A 1 124 ? -9.221 -0.887 8.113 1.00 98.00 124 VAL A C 1
ATOM 966 O O . VAL A 1 124 ? -10.372 -1.328 8.164 1.00 98.00 124 VAL A O 1
ATOM 969 N N . VAL A 1 125 ? -8.515 -0.638 9.206 1.00 97.50 125 VAL A N 1
ATOM 970 C CA . VAL A 1 125 ? -9.021 -0.728 10.572 1.00 97.50 125 VAL A CA 1
ATOM 971 C C . VAL A 1 125 ? -8.679 0.560 11.310 1.00 97.50 125 VAL A C 1
ATOM 973 O O . VAL A 1 125 ? -7.613 1.134 11.100 1.00 97.50 125 VAL A O 1
ATOM 976 N N . ASN A 1 126 ? -9.581 1.028 12.171 1.00 94.38 126 ASN A N 1
ATOM 977 C CA . ASN A 1 126 ? -9.288 2.113 13.101 1.00 94.38 126 ASN A CA 1
ATOM 978 C C . ASN A 1 126 ? -8.876 1.514 14.452 1.00 94.38 126 ASN A C 1
ATOM 980 O O . ASN A 1 126 ? -9.666 0.807 15.079 1.00 94.38 126 ASN A O 1
ATOM 984 N N . VAL A 1 127 ? -7.646 1.785 14.884 1.00 93.19 127 VAL A N 1
ATOM 985 C CA . VAL A 1 127 ? -7.110 1.389 16.190 1.00 93.19 127 VAL A CA 1
ATOM 986 C C . VAL A 1 127 ? -6.845 2.663 16.978 1.00 93.19 127 VAL A C 1
ATOM 988 O O . VAL A 1 127 ? -5.969 3.444 16.618 1.00 93.19 127 VAL A O 1
ATOM 991 N N . ASP A 1 128 ? -7.631 2.894 18.030 1.00 91.19 128 ASP A N 1
ATOM 992 C CA . ASP A 1 128 ? -7.491 4.044 18.934 1.00 91.19 128 ASP A CA 1
ATOM 993 C C . ASP A 1 128 ? -7.422 5.413 18.220 1.00 91.19 128 ASP A C 1
ATOM 995 O O . ASP A 1 128 ? -6.703 6.322 18.634 1.00 91.19 128 ASP A O 1
ATOM 999 N N . GLY A 1 129 ? -8.190 5.579 17.137 1.00 88.25 129 GLY A N 1
ATOM 1000 C CA . GLY A 1 129 ? -8.238 6.809 16.343 1.00 88.25 129 GLY A CA 1
ATOM 1001 C C . GLY A 1 129 ? -7.224 6.874 15.199 1.00 88.25 129 GLY A C 1
ATOM 1002 O O . GLY A 1 129 ? -7.260 7.832 14.431 1.00 88.25 129 GLY A O 1
ATOM 1003 N N . GLN A 1 130 ? -6.361 5.868 15.038 1.00 91.50 130 GLN A N 1
ATOM 1004 C CA . GLN A 1 130 ? -5.421 5.759 13.925 1.00 91.50 130 GLN A CA 1
ATOM 1005 C C . GLN A 1 130 ? -5.906 4.720 12.910 1.00 91.50 130 GLN A C 1
ATOM 1007 O O . GLN A 1 130 ? -6.148 3.565 13.258 1.00 91.50 130 GLN A O 1
ATOM 1012 N N . TYR A 1 131 ? -6.016 5.115 11.641 1.00 96.25 131 TYR A N 1
ATOM 1013 C CA . TYR A 1 131 ? -6.262 4.165 10.559 1.00 96.25 131 TYR A CA 1
ATOM 1014 C C . TYR A 1 131 ? -4.980 3.419 10.187 1.00 96.25 131 TYR A C 1
ATOM 1016 O O . TYR A 1 131 ? -3.922 4.029 10.032 1.00 96.25 131 TYR A O 1
ATOM 1024 N N . LEU A 1 132 ? -5.104 2.104 10.026 1.00 98.31 132 LEU A N 1
ATOM 1025 C CA . LEU A 1 132 ? -4.069 1.200 9.533 1.00 98.31 132 LEU A CA 1
ATOM 1026 C C . LEU A 1 132 ? -4.660 0.310 8.442 1.00 98.31 132 LEU A C 1
ATOM 1028 O O . LEU A 1 132 ? -5.852 0.007 8.471 1.00 98.31 132 LEU A O 1
ATOM 1032 N N . ILE A 1 133 ? -3.828 -0.156 7.519 1.00 98.69 133 ILE A N 1
ATOM 1033 C CA . ILE A 1 133 ? -4.189 -1.219 6.581 1.00 98.69 133 ILE A CA 1
ATOM 1034 C C . ILE A 1 133 ? -4.021 -2.556 7.308 1.00 98.69 133 ILE A C 1
ATOM 1036 O O . ILE A 1 133 ? -2.951 -2.843 7.848 1.00 98.69 133 ILE A O 1
ATOM 1040 N N . ASP A 1 134 ? -5.071 -3.371 7.347 1.00 98.44 134 ASP A N 1
ATOM 1041 C CA . ASP A 1 134 ? -5.067 -4.664 8.045 1.00 98.44 134 ASP A CA 1
ATOM 1042 C C . ASP A 1 134 ? -5.241 -5.866 7.118 1.00 98.44 134 ASP A C 1
ATOM 1044 O O . ASP A 1 134 ? -4.997 -7.001 7.529 1.00 98.44 134 ASP A O 1
ATOM 1048 N N . ASP A 1 135 ? -5.618 -5.633 5.861 1.00 98.12 135 ASP A N 1
ATOM 1049 C CA . ASP A 1 135 ? -5.659 -6.681 4.852 1.00 98.12 135 ASP A CA 1
ATOM 1050 C C . ASP A 1 135 ? -5.329 -6.168 3.447 1.00 98.12 135 ASP A C 1
ATOM 1052 O O . ASP A 1 135 ? -5.633 -5.033 3.084 1.00 98.12 135 ASP A O 1
ATOM 1056 N N . ILE A 1 136 ? -4.748 -7.053 2.639 1.00 97.25 136 ILE A N 1
ATOM 1057 C CA . ILE A 1 136 ? -4.540 -6.879 1.199 1.00 97.25 136 ILE A CA 1
ATOM 1058 C C . ILE A 1 136 ? -5.003 -8.160 0.522 1.00 97.25 136 ILE A C 1
ATOM 1060 O O . ILE A 1 136 ? -4.583 -9.267 0.891 1.00 97.25 136 ILE A O 1
ATOM 1064 N N . THR A 1 137 ? -5.871 -8.021 -0.476 1.00 94.44 137 THR A N 1
ATOM 1065 C CA . THR A 1 137 ? -6.345 -9.173 -1.248 1.00 94.44 137 THR A CA 1
ATOM 1066 C C . THR A 1 137 ? -5.207 -9.692 -2.137 1.00 94.44 137 THR A C 1
ATOM 1068 O O . THR A 1 137 ? -4.707 -8.916 -2.964 1.00 94.44 137 THR A O 1
ATOM 1071 N N . PRO A 1 138 ? -4.797 -10.973 -1.999 1.00 84.62 138 PRO A N 1
ATOM 1072 C CA . PRO A 1 138 ? -3.771 -11.571 -2.852 1.00 84.62 138 PRO A CA 1
ATOM 1073 C C . PRO A 1 138 ? -4.120 -11.470 -4.341 1.00 84.62 138 PRO A C 1
ATOM 1075 O O . PRO A 1 138 ? -5.292 -11.391 -4.712 1.00 84.62 138 PRO A O 1
ATOM 1078 N N . GLU A 1 139 ? -3.099 -11.465 -5.194 1.00 79.31 139 GLU A N 1
ATOM 1079 C CA . GLU A 1 139 ? -3.286 -11.610 -6.639 1.00 79.31 139 GLU A CA 1
ATOM 1080 C C . GLU A 1 139 ? -3.681 -13.069 -6.950 1.00 79.31 139 GLU A C 1
ATOM 1082 O O . GLU A 1 139 ? -3.156 -13.992 -6.325 1.00 79.31 139 GLU A O 1
ATOM 1087 N N . ASN A 1 140 ? -4.670 -13.260 -7.833 1.00 63.16 140 ASN A N 1
ATOM 1088 C CA . ASN A 1 140 ? -5.199 -14.581 -8.210 1.00 63.16 140 ASN A CA 1
ATOM 1089 C C . ASN A 1 140 ? -4.340 -15.269 -9.272 1.00 63.16 140 ASN A C 1
ATOM 1091 O O . ASN A 1 140 ? -3.822 -14.549 -10.155 1.00 63.16 140 ASN A O 1
#

Secondary structure (DSSP, 8-state):
-------HHHHHHHHHHHHHHHHHHHHHHHHHHHHHHHHT--SHHHHHHHHHHHHHHB-HHHHHHHHHHHHHHSSBTTTTBS---TTGGGG-EEEEEETTEEEEEEEETTTSTT-EEEEEEEEEEEETTEEEEEEEPPP-

Organism: Bacteroides thetaiotaomicron (NCBI:txid818)